Protein AF-A0A927UW80-F1 (afdb_monomer)

Structure (mmCIF, N/CA/C/O backbone):
data_AF-A0A927UW80-F1
#
_entry.id   AF-A0A927UW80-F1
#
loop_
_atom_site.group_PDB
_atom_site.id
_atom_site.type_symbol
_atom_site.label_atom_id
_atom_site.label_alt_id
_atom_site.label_comp_id
_atom_site.label_asym_id
_atom_site.label_entity_id
_atom_site.label_seq_id
_atom_site.pdbx_PDB_ins_code
_atom_site.Cartn_x
_atom_site.Cartn_y
_atom_site.Cartn_z
_atom_site.occupancy
_atom_site.B_iso_or_equiv
_atom_site.auth_seq_id
_atom_site.auth_comp_id
_atom_site.auth_asym_id
_atom_site.auth_atom_id
_atom_site.pdbx_PDB_model_num
ATOM 1 N N . MET A 1 1 ? 10.057 -0.083 -30.355 1.00 38.34 1 MET A N 1
ATOM 2 C CA . MET A 1 1 ? 9.931 -0.747 -29.039 1.00 38.34 1 MET A CA 1
ATOM 3 C C . MET A 1 1 ? 9.557 0.326 -28.031 1.00 38.34 1 MET A C 1
ATOM 5 O O . MET A 1 1 ? 10.283 1.304 -27.959 1.00 38.34 1 MET A O 1
ATOM 9 N N . ARG A 1 2 ? 8.401 0.246 -27.354 1.00 46.34 2 ARG A N 1
ATOM 10 C CA . ARG A 1 2 ? 8.059 1.242 -26.320 1.00 46.34 2 ARG A CA 1
ATOM 11 C C . ARG A 1 2 ? 8.858 0.898 -25.070 1.00 46.34 2 ARG A C 1
ATOM 13 O O . ARG A 1 2 ? 8.688 -0.198 -24.539 1.00 46.34 2 ARG A O 1
ATOM 20 N N . GLU A 1 3 ? 9.731 1.796 -24.632 1.00 53.03 3 GLU A N 1
ATOM 21 C CA . GLU A 1 3 ? 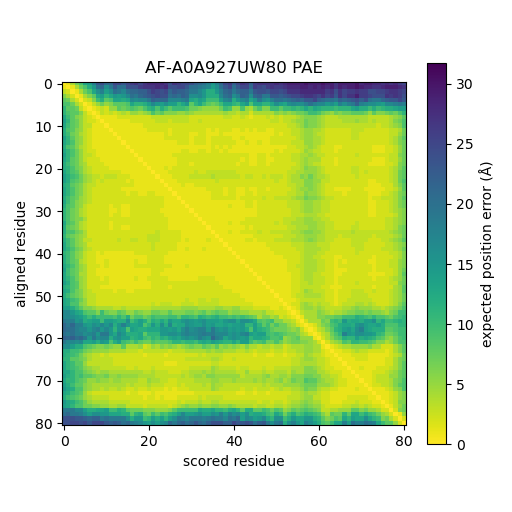10.354 1.703 -23.315 1.00 53.03 3 GLU A CA 1
ATOM 22 C C . GLU A 1 3 ? 9.240 1.636 -22.271 1.00 53.03 3 GLU A C 1
ATOM 24 O O . GLU A 1 3 ? 8.431 2.554 -22.127 1.00 53.03 3 GLU A O 1
ATOM 29 N N . ARG A 1 4 ? 9.132 0.490 -21.597 1.00 58.44 4 ARG A N 1
ATOM 30 C CA . ARG A 1 4 ? 8.137 0.273 -20.552 1.00 58.44 4 ARG A CA 1
ATOM 31 C C . ARG A 1 4 ? 8.595 1.098 -19.357 1.00 58.44 4 ARG A C 1
ATOM 33 O O . ARG A 1 4 ? 9.514 0.691 -18.651 1.00 58.44 4 ARG A O 1
ATOM 40 N N . TRP A 1 5 ? 8.023 2.289 -19.199 1.00 61.12 5 TRP A N 1
ATOM 41 C CA . TRP A 1 5 ? 8.348 3.192 -18.100 1.00 61.12 5 TRP A CA 1
ATOM 42 C C . TRP A 1 5 ? 8.179 2.436 -16.782 1.00 61.12 5 TRP A C 1
ATOM 44 O O . TRP A 1 5 ? 7.084 1.995 -16.430 1.00 61.12 5 TRP A O 1
ATOM 54 N N . LYS A 1 6 ? 9.294 2.200 -16.092 1.00 66.75 6 LYS A N 1
ATOM 55 C CA . LYS A 1 6 ? 9.296 1.441 -14.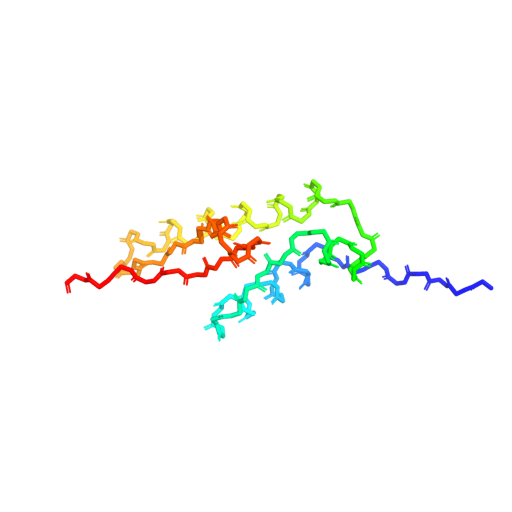849 1.00 66.75 6 LYS A CA 1
ATOM 56 C C . LYS A 1 6 ? 8.852 2.388 -13.746 1.00 66.75 6 LYS A C 1
ATOM 58 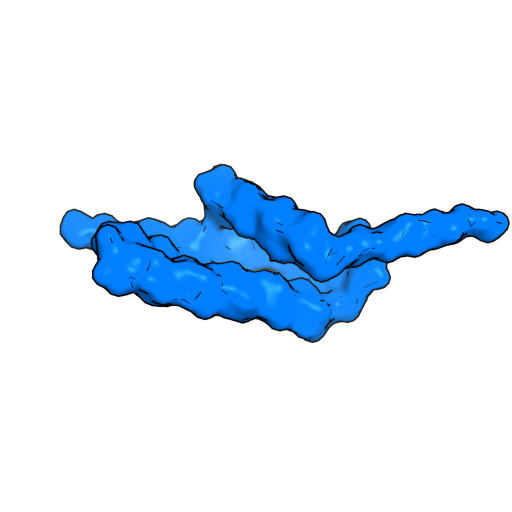O O . LYS A 1 6 ? 9.631 3.230 -13.307 1.00 66.75 6 LYS A O 1
ATOM 63 N N . ILE A 1 7 ? 7.599 2.261 -13.316 1.00 79.69 7 ILE A N 1
ATOM 64 C CA . ILE A 1 7 ? 7.100 2.997 -12.154 1.00 79.69 7 ILE A CA 1
ATOM 65 C C . ILE A 1 7 ? 8.016 2.692 -10.962 1.00 79.69 7 ILE A C 1
ATOM 67 O O . ILE A 1 7 ? 8.294 1.530 -10.638 1.00 79.69 7 ILE A O 1
ATOM 71 N N . SER A 1 8 ? 8.536 3.754 -10.344 1.00 92.00 8 SER A N 1
ATOM 72 C CA . SER A 1 8 ? 9.419 3.638 -9.188 1.00 92.00 8 SER A CA 1
ATOM 73 C C . SER A 1 8 ? 8.674 2.985 -8.021 1.00 92.00 8 SER A C 1
ATOM 75 O O . SER A 1 8 ? 7.450 3.078 -7.911 1.00 92.00 8 SER A O 1
ATOM 77 N N . LYS A 1 9 ? 9.417 2.330 -7.121 1.00 93.00 9 LYS A N 1
ATOM 78 C CA . LYS A 1 9 ? 8.834 1.757 -5.898 1.00 93.00 9 LYS A CA 1
ATOM 79 C C . LYS A 1 9 ? 8.029 2.812 -5.128 1.00 93.00 9 LYS A C 1
ATOM 81 O O . LYS A 1 9 ? 6.892 2.551 -4.761 1.00 93.00 9 LYS A O 1
ATOM 86 N N . ASN A 1 10 ? 8.604 3.999 -4.937 1.00 94.81 10 ASN A N 1
ATOM 87 C CA . ASN A 1 10 ? 7.991 5.061 -4.141 1.00 94.81 10 ASN A CA 1
ATOM 88 C C . ASN A 1 10 ? 6.653 5.514 -4.728 1.00 94.81 10 ASN A C 1
ATOM 90 O O . ASN A 1 10 ? 5.681 5.623 -3.991 1.00 94.81 10 ASN A O 1
ATOM 94 N N . ASN A 1 11 ? 6.581 5.706 -6.048 1.00 94.94 11 ASN A N 1
ATOM 95 C CA . ASN A 1 11 ? 5.335 6.108 -6.698 1.00 94.94 11 ASN A CA 1
ATOM 96 C C . ASN A 1 11 ? 4.257 5.032 -6.530 1.00 94.94 11 ASN A C 1
ATOM 98 O O . ASN A 1 11 ? 3.126 5.355 -6.191 1.00 94.94 11 ASN A O 1
ATOM 102 N N . ARG A 1 12 ? 4.623 3.752 -6.678 1.00 96.56 12 ARG A N 1
ATOM 103 C CA . ARG A 1 12 ? 3.687 2.635 -6.501 1.00 96.56 12 ARG A CA 1
ATOM 104 C C . ARG A 1 12 ? 3.156 2.540 -5.073 1.00 96.56 12 ARG A C 1
ATOM 106 O O . ARG A 1 12 ? 1.959 2.385 -4.881 1.00 96.56 12 ARG A O 1
ATOM 113 N N . VAL A 1 13 ? 4.035 2.654 -4.078 1.00 97.25 13 VAL A N 1
ATOM 114 C CA . VAL A 1 13 ? 3.649 2.633 -2.658 1.00 97.25 13 VAL A CA 1
ATOM 115 C C . VAL A 1 13 ? 2.703 3.790 -2.330 1.00 97.25 13 VAL A C 1
ATOM 117 O O . VAL A 1 13 ? 1.679 3.569 -1.690 1.00 97.25 13 VAL A O 1
ATOM 120 N N . LEU A 1 14 ? 3.019 5.009 -2.782 1.00 96.75 14 LEU A N 1
ATOM 121 C CA . LEU A 1 14 ? 2.186 6.190 -2.533 1.00 96.75 14 LEU A CA 1
ATOM 122 C C . LEU A 1 14 ? 0.808 6.067 -3.185 1.00 96.75 14 LEU A C 1
ATOM 124 O O . LEU A 1 14 ? -0.196 6.357 -2.543 1.00 96.75 14 LEU A O 1
ATOM 128 N N . GLU A 1 15 ? 0.758 5.587 -4.424 1.00 96.69 15 GLU A N 1
ATOM 129 C CA . GLU A 1 15 ? -0.496 5.415 -5.151 1.00 96.69 15 GLU A CA 1
ATOM 130 C C . GLU A 1 15 ? -1.378 4.325 -4.525 1.00 96.69 15 GLU A C 1
ATOM 132 O O . GLU A 1 15 ? -2.570 4.5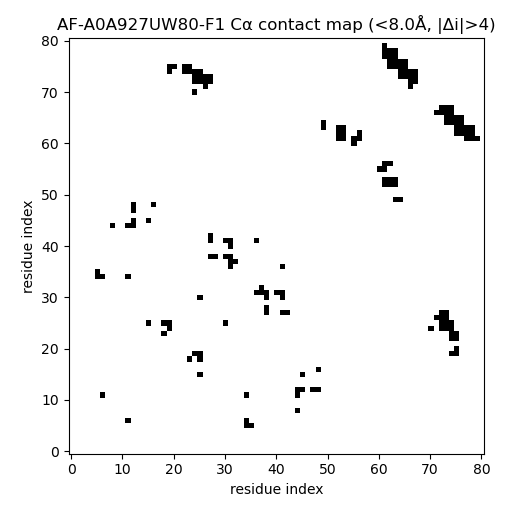32 -4.309 1.00 96.69 15 GLU A O 1
ATOM 137 N N . LEU A 1 16 ? -0.796 3.177 -4.160 1.00 97.56 16 LEU A N 1
ATOM 138 C CA . LEU A 1 16 ? -1.516 2.136 -3.421 1.00 97.56 16 LEU A CA 1
ATOM 139 C C . LEU A 1 16 ? -2.067 2.679 -2.099 1.00 97.56 16 LEU A C 1
ATOM 141 O O . LEU A 1 16 ? -3.213 2.406 -1.748 1.00 97.56 16 LEU A O 1
ATOM 145 N N . TYR A 1 17 ? -1.269 3.467 -1.377 1.00 96.62 17 TYR A N 1
ATOM 146 C CA . TYR A 1 17 ? -1.689 4.084 -0.125 1.00 96.62 17 TYR A CA 1
ATOM 147 C C . TYR A 1 17 ? -2.856 5.064 -0.312 1.00 96.62 17 TYR A C 1
ATOM 149 O O . TYR A 1 17 ? -3.826 4.988 0.440 1.00 96.62 17 TYR A O 1
ATOM 157 N N . GLU A 1 18 ? -2.809 5.938 -1.320 1.00 96.44 18 GLU A N 1
ATOM 158 C CA . GLU A 1 18 ? -3.909 6.856 -1.647 1.00 96.44 18 GLU A CA 1
ATOM 159 C C . GLU A 1 18 ? -5.211 6.096 -1.936 1.00 96.44 18 GLU A C 1
ATOM 161 O O . GLU A 1 18 ? -6.257 6.400 -1.361 1.00 96.44 18 GLU A O 1
ATOM 166 N N . ARG A 1 19 ? -5.138 5.037 -2.746 1.00 97.12 19 ARG A N 1
ATOM 167 C CA . ARG A 1 19 ? -6.299 4.194 -3.064 1.00 97.12 19 ARG A CA 1
ATOM 168 C C . ARG A 1 19 ? -6.852 3.480 -1.833 1.00 97.12 19 ARG A C 1
ATOM 170 O O . ARG A 1 19 ? -8.068 3.433 -1.643 1.00 97.12 19 ARG A O 1
ATOM 177 N N . PHE A 1 20 ? -5.984 2.998 -0.942 1.00 95.69 20 PHE A N 1
ATOM 178 C CA . PHE A 1 20 ? -6.423 2.483 0.355 1.00 95.69 20 PHE A CA 1
ATOM 179 C C . PHE A 1 20 ? -7.169 3.551 1.160 1.00 95.69 20 PHE A C 1
ATOM 181 O O . PHE A 1 20 ? -8.233 3.256 1.694 1.00 95.69 20 PHE A O 1
ATOM 188 N N . LEU A 1 21 ? -6.670 4.789 1.229 1.00 91.94 21 LEU A N 1
ATOM 189 C CA . LEU A 1 21 ? -7.354 5.880 1.938 1.00 91.94 21 LEU A CA 1
ATOM 190 C C . LEU A 1 21 ? -8.733 6.208 1.351 1.00 91.94 21 LEU A C 1
ATOM 192 O O . LEU A 1 21 ? -9.641 6.534 2.118 1.00 91.94 21 LEU A O 1
ATOM 196 N N . ASN A 1 22 ? -8.898 6.052 0.037 1.00 94.38 22 ASN A N 1
ATOM 197 C CA . ASN A 1 22 ? -10.178 6.196 -0.663 1.00 94.38 22 ASN A CA 1
ATOM 198 C C . ASN A 1 22 ? -11.134 5.006 -0.444 1.00 94.38 22 ASN A C 1
ATOM 200 O O . ASN A 1 22 ? -12.274 5.039 -0.903 1.00 94.38 22 ASN A O 1
ATOM 204 N N . GLY A 1 23 ? -10.702 3.967 0.279 1.00 93.19 23 GLY A N 1
ATOM 205 C CA . GLY A 1 23 ? -11.509 2.782 0.575 1.00 93.19 23 GLY A CA 1
ATOM 206 C C . GLY A 1 23 ? -11.570 1.772 -0.570 1.00 93.19 23 GLY A C 1
ATOM 207 O O . GLY A 1 23 ? -12.451 0.910 -0.573 1.00 93.19 23 GLY A O 1
ATOM 208 N N . GLU A 1 24 ? -10.659 1.864 -1.540 1.00 96.44 24 GLU A N 1
ATOM 209 C CA . GLU A 1 24 ? -10.605 0.927 -2.657 1.00 96.44 24 GLU A CA 1
ATOM 210 C C . GLU A 1 24 ? -10.148 -0.473 -2.227 1.00 96.44 24 GLU A C 1
ATOM 212 O O . GLU A 1 24 ? -9.445 -0.664 -1.229 1.00 96.44 24 GLU A O 1
ATOM 217 N N . ILE A 1 25 ? -10.546 -1.464 -3.027 1.00 96.69 25 ILE A N 1
ATOM 218 C CA . ILE A 1 25 ? -10.094 -2.848 -2.907 1.00 96.69 25 ILE A CA 1
ATOM 219 C C . ILE A 1 25 ? -8.935 -3.042 -3.879 1.00 96.69 25 ILE A C 1
ATOM 221 O O . ILE A 1 25 ? -9.084 -2.824 -5.079 1.00 96.69 25 ILE A O 1
ATOM 225 N N . ILE A 1 26 ? -7.792 -3.485 -3.367 1.00 97.75 26 ILE A N 1
ATOM 226 C CA . ILE A 1 26 ? -6.586 -3.705 -4.163 1.00 97.75 26 ILE A CA 1
ATOM 227 C C . ILE A 1 26 ? -6.382 -5.197 -4.406 1.00 97.75 26 ILE A C 1
ATOM 229 O O . ILE A 1 26 ? -6.100 -5.954 -3.474 1.00 97.75 26 ILE A O 1
ATOM 233 N N . ASN A 1 27 ? -6.461 -5.633 -5.661 1.00 97.75 27 ASN A N 1
ATOM 234 C CA . ASN A 1 27 ? -6.053 -6.977 -6.054 1.00 97.75 27 ASN A CA 1
ATOM 235 C C . ASN A 1 27 ? -4.575 -6.984 -6.475 1.00 97.75 27 ASN A C 1
ATOM 237 O O . ASN A 1 27 ? -4.168 -6.286 -7.400 1.00 97.75 27 ASN A O 1
ATOM 241 N N . LYS A 1 28 ? -3.749 -7.804 -5.816 1.00 95.12 28 LYS A N 1
ATOM 242 C CA . LYS A 1 28 ? -2.299 -7.815 -6.074 1.00 95.12 28 LYS A CA 1
ATOM 243 C C . LYS A 1 28 ? -1.919 -8.233 -7.501 1.00 95.12 28 LYS A C 1
ATOM 245 O O . LYS A 1 28 ? -0.910 -7.751 -8.006 1.00 95.12 28 LYS A O 1
ATOM 250 N N . SER A 1 29 ? -2.687 -9.122 -8.130 1.00 96.44 29 SER A N 1
ATOM 251 C CA . SER A 1 29 ? -2.403 -9.639 -9.471 1.00 96.44 29 SER A CA 1
ATOM 252 C C . SER A 1 29 ? -2.721 -8.584 -10.529 1.00 96.44 29 SER A C 1
ATOM 254 O O . SER A 1 29 ? -1.936 -8.384 -11.455 1.00 96.44 29 SER A O 1
ATOM 256 N N . GLU A 1 30 ? -3.822 -7.851 -10.353 1.00 96.81 30 GLU A N 1
ATOM 257 C CA . GLU A 1 30 ? -4.190 -6.719 -11.212 1.00 96.81 30 GLU A CA 1
ATOM 258 C C . GLU A 1 30 ? -3.160 -5.588 -11.116 1.00 96.81 30 GLU A C 1
ATOM 260 O O . GLU A 1 30 ? -2.659 -5.112 -12.136 1.00 96.81 30 GLU A O 1
ATOM 265 N N . GLU A 1 31 ? -2.749 -5.216 -9.900 1.00 96.50 31 GLU A N 1
ATOM 266 C CA . GLU A 1 31 ? -1.727 -4.180 -9.722 1.00 96.50 31 GLU A CA 1
ATOM 267 C C . GLU A 1 31 ? -0.358 -4.612 -10.258 1.00 96.50 31 GLU A C 1
ATOM 269 O O . GLU A 1 31 ? 0.361 -3.804 -10.844 1.00 96.50 31 GLU A O 1
ATOM 274 N N . ALA A 1 32 ? 0.009 -5.889 -10.121 1.00 96.00 32 ALA A N 1
ATOM 275 C CA . ALA A 1 32 ? 1.247 -6.417 -10.688 1.00 96.00 32 ALA A CA 1
ATOM 276 C C . ALA A 1 32 ? 1.280 -6.227 -12.214 1.00 96.00 32 ALA A C 1
ATOM 278 O O . ALA A 1 32 ? 2.268 -5.721 -12.756 1.00 96.00 32 ALA A O 1
ATOM 279 N N . GLN A 1 33 ? 0.173 -6.533 -12.898 1.00 95.50 33 GLN A N 1
ATOM 280 C CA . GLN A 1 33 ? 0.031 -6.290 -14.335 1.00 95.50 33 GLN A CA 1
ATOM 281 C C . GLN A 1 33 ? 0.073 -4.794 -14.668 1.00 95.50 33 GLN A C 1
ATOM 283 O O . GLN A 1 33 ? 0.826 -4.390 -15.556 1.00 95.50 33 GLN A O 1
ATOM 288 N N . ARG A 1 34 ? -0.671 -3.966 -13.925 1.00 94.31 34 ARG A N 1
ATOM 289 C CA . ARG A 1 34 ? -0.765 -2.513 -14.130 1.00 94.31 34 ARG A CA 1
ATOM 290 C C . ARG A 1 34 ? 0.581 -1.805 -13.991 1.00 94.31 34 ARG A C 1
ATOM 292 O O . ARG A 1 34 ? 0.940 -0.984 -14.830 1.00 94.31 34 ARG A O 1
ATOM 299 N N . PHE A 1 35 ? 1.349 -2.154 -12.964 1.00 93.38 35 PHE A N 1
ATOM 300 C CA . PHE A 1 35 ? 2.682 -1.599 -12.724 1.00 93.38 35 PHE A CA 1
ATOM 301 C C . PHE A 1 35 ? 3.790 -2.327 -13.502 1.00 93.38 35 PHE A C 1
ATOM 303 O O . PHE A 1 35 ? 4.942 -1.887 -13.490 1.00 93.38 35 PHE A O 1
ATOM 310 N N . GLY A 1 36 ? 3.468 -3.434 -14.178 1.00 93.62 36 GLY A N 1
ATOM 311 C CA . GLY A 1 36 ? 4.419 -4.248 -14.932 1.00 93.62 36 GLY A CA 1
ATOM 312 C C . GLY A 1 36 ? 5.501 -4.898 -14.065 1.00 93.62 36 GLY A C 1
ATOM 313 O O . GLY A 1 36 ? 6.639 -5.032 -14.530 1.00 93.62 36 GLY A O 1
ATOM 314 N N . VAL A 1 37 ? 5.156 -5.267 -12.826 1.00 94.31 37 VAL A N 1
ATOM 315 C CA . VAL A 1 37 ? 6.027 -5.903 -11.821 1.00 94.31 37 VAL A CA 1
ATOM 316 C C . VAL A 1 37 ? 5.484 -7.271 -11.400 1.00 94.31 37 VAL A C 1
ATOM 318 O O . VAL A 1 37 ? 4.399 -7.669 -11.796 1.00 94.31 37 VAL A O 1
ATOM 321 N N . ASP A 1 38 ? 6.246 -8.003 -10.590 1.00 96.12 38 ASP A N 1
ATOM 322 C CA . ASP A 1 38 ? 5.807 -9.282 -10.022 1.00 96.12 38 ASP A CA 1
ATOM 323 C C . ASP A 1 38 ? 4.864 -9.092 -8.818 1.00 96.12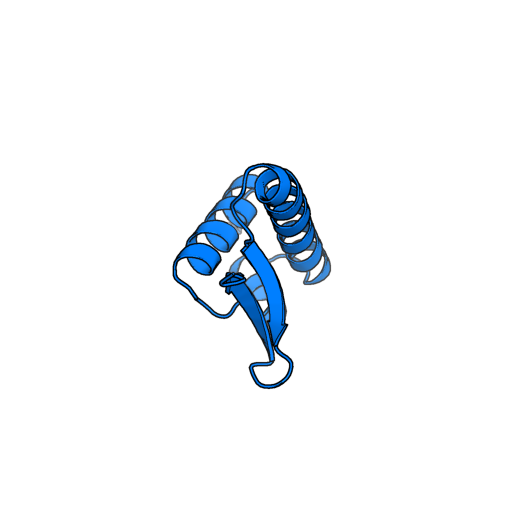 38 ASP A C 1
ATOM 325 O O . ASP A 1 38 ? 5.023 -8.137 -8.051 1.00 96.12 38 ASP A O 1
ATOM 329 N N . GLU A 1 39 ? 3.945 -10.030 -8.583 1.00 96.81 39 GLU A N 1
ATOM 330 C CA . GLU A 1 39 ? 3.039 -10.005 -7.423 1.00 96.81 39 GLU A CA 1
ATOM 331 C C . GLU A 1 39 ? 3.775 -9.922 -6.080 1.00 96.81 39 GLU A C 1
ATOM 333 O O . GLU A 1 39 ? 3.315 -9.246 -5.159 1.00 96.81 39 GLU A O 1
ATOM 338 N N . ARG A 1 40 ? 4.951 -10.550 -5.954 1.00 97.31 40 ARG A N 1
ATOM 339 C CA . ARG A 1 40 ? 5.794 -10.464 -4.751 1.00 97.31 40 ARG A CA 1
ATOM 340 C C . ARG A 1 40 ? 6.345 -9.058 -4.531 1.00 97.31 40 ARG A C 1
ATOM 342 O O . ARG A 1 40 ? 6.767 -8.718 -3.427 1.00 97.31 40 ARG A O 1
ATOM 349 N N . THR A 1 41 ? 6.401 -8.236 -5.574 1.00 96.94 41 THR A N 1
ATOM 350 C CA . THR A 1 41 ? 6.729 -6.814 -5.443 1.00 96.94 41 THR A CA 1
ATOM 351 C C . THR A 1 41 ? 5.551 -6.063 -4.838 1.00 96.94 41 THR A C 1
ATOM 353 O O . THR A 1 41 ? 5.746 -5.421 -3.814 1.00 96.94 41 THR A O 1
ATOM 356 N N . ILE A 1 42 ? 4.341 -6.255 -5.372 1.00 97.75 42 ILE A N 1
ATOM 357 C CA . ILE A 1 42 ? 3.122 -5.638 -4.825 1.00 97.75 42 ILE A CA 1
ATOM 358 C C . ILE A 1 42 ? 2.893 -6.039 -3.366 1.00 97.75 42 ILE A C 1
ATOM 360 O O . ILE A 1 42 ? 2.599 -5.186 -2.536 1.00 97.75 42 ILE A O 1
ATOM 364 N N . GLN A 1 43 ? 3.090 -7.317 -3.025 1.00 97.88 43 GLN A N 1
ATOM 365 C CA . GLN A 1 43 ? 2.972 -7.786 -1.643 1.00 97.88 43 GLN A CA 1
ATOM 366 C C . GLN A 1 43 ? 3.919 -7.028 -0.703 1.00 97.88 43 GLN A C 1
ATOM 368 O O . GLN A 1 43 ? 3.487 -6.572 0.349 1.00 97.88 43 GLN A O 1
ATOM 373 N N . ARG A 1 44 ? 5.184 -6.833 -1.104 1.00 98.00 44 ARG A N 1
ATOM 374 C CA . ARG A 1 44 ? 6.162 -6.071 -0.311 1.00 98.00 44 ARG A CA 1
ATOM 375 C C . ARG A 1 44 ? 5.769 -4.607 -0.152 1.00 98.00 44 ARG A C 1
ATOM 377 O O . ARG A 1 44 ? 5.942 -4.064 0.928 1.00 98.00 44 ARG A O 1
ATOM 384 N N . ASP A 1 45 ? 5.229 -3.984 -1.195 1.00 97.81 45 ASP A N 1
ATOM 385 C CA . ASP A 1 45 ? 4.754 -2.601 -1.100 1.00 97.81 45 ASP A CA 1
ATOM 386 C C . ASP A 1 45 ? 3.568 -2.481 -0.130 1.00 97.81 45 ASP A C 1
ATOM 388 O O . ASP A 1 45 ? 3.515 -1.550 0.668 1.00 97.81 45 ASP A O 1
ATOM 392 N N . ILE A 1 46 ? 2.639 -3.445 -0.145 1.00 97.38 46 ILE A N 1
ATOM 393 C CA . ILE A 1 46 ? 1.525 -3.511 0.816 1.00 97.38 46 ILE A CA 1
ATOM 394 C C . ILE A 1 46 ? 2.046 -3.726 2.242 1.00 97.38 46 ILE A C 1
ATOM 396 O O . ILE A 1 46 ? 1.542 -3.104 3.179 1.00 97.38 46 ILE A O 1
ATOM 400 N N . ASP A 1 47 ? 3.054 -4.579 2.419 1.00 96.81 47 ASP A N 1
ATOM 401 C CA . ASP A 1 47 ? 3.663 -4.830 3.726 1.00 96.81 47 ASP A CA 1
ATOM 402 C C . ASP A 1 47 ? 4.402 -3.586 4.255 1.00 96.81 47 ASP A C 1
ATOM 404 O O . ASP A 1 47 ? 4.259 -3.260 5.433 1.00 96.81 47 ASP A O 1
ATOM 408 N N . ASP A 1 48 ? 5.075 -2.817 3.391 1.00 96.25 48 ASP A N 1
ATOM 409 C CA . ASP A 1 48 ? 5.670 -1.521 3.757 1.00 96.25 48 ASP A CA 1
ATOM 410 C C . ASP A 1 48 ? 4.594 -0.534 4.261 1.00 96.25 48 ASP A C 1
ATOM 412 O O . ASP A 1 48 ? 4.779 0.135 5.285 1.00 96.25 48 ASP A O 1
ATOM 416 N N . ILE A 1 49 ? 3.435 -0.471 3.589 1.00 95.69 49 ILE A N 1
ATOM 417 C CA . ILE A 1 49 ? 2.304 0.375 4.015 1.00 95.69 49 ILE A CA 1
ATOM 418 C C . ILE A 1 49 ? 1.735 -0.115 5.354 1.00 95.69 49 ILE A C 1
ATOM 420 O O . ILE A 1 49 ? 1.439 0.699 6.232 1.00 95.69 49 ILE A O 1
ATOM 424 N N . ARG A 1 50 ? 1.606 -1.432 5.556 1.00 94.94 50 ARG A N 1
ATOM 425 C CA . ARG A 1 50 ? 1.172 -2.010 6.840 1.00 94.94 50 ARG A CA 1
ATOM 426 C C . ARG A 1 50 ? 2.102 -1.619 7.977 1.00 94.94 50 ARG A C 1
ATOM 428 O O . ARG A 1 50 ? 1.615 -1.166 9.011 1.00 94.94 50 ARG A O 1
ATOM 435 N N . SER A 1 51 ? 3.414 -1.747 7.788 1.00 92.94 51 SER A N 1
ATOM 436 C CA . SER A 1 51 ? 4.399 -1.346 8.796 1.00 92.94 51 SER A CA 1
ATOM 437 C C . SER A 1 51 ? 4.290 0.143 9.131 1.00 92.94 51 SER A C 1
ATOM 439 O O . SER A 1 51 ? 4.336 0.518 10.303 1.00 92.94 51 SER A O 1
ATOM 441 N N . PHE A 1 52 ? 4.068 1.002 8.132 1.00 91.94 52 PHE A N 1
ATOM 442 C CA . PHE A 1 52 ? 3.824 2.427 8.362 1.00 91.94 52 PHE A CA 1
ATOM 443 C C . PHE A 1 52 ? 2.544 2.689 9.178 1.00 91.94 52 PHE A C 1
ATOM 445 O O . PHE A 1 52 ? 2.571 3.459 10.141 1.00 91.94 52 PHE A O 1
ATOM 452 N N . LEU A 1 53 ? 1.432 2.033 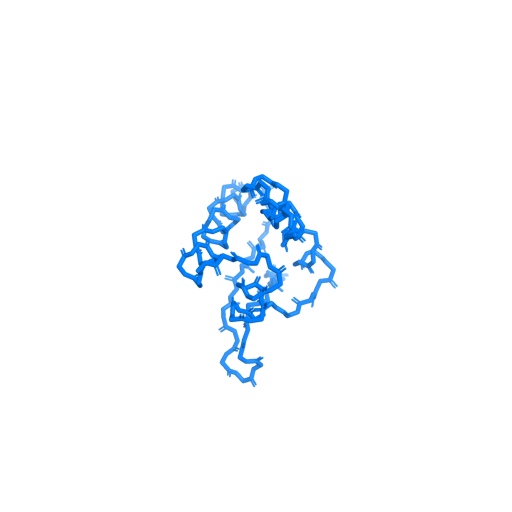8.835 1.00 89.81 53 LEU A N 1
ATOM 453 C CA . LEU A 1 53 ? 0.155 2.186 9.541 1.00 89.81 53 LEU A CA 1
ATOM 454 C C . LEU A 1 53 ? 0.203 1.661 10.982 1.00 89.8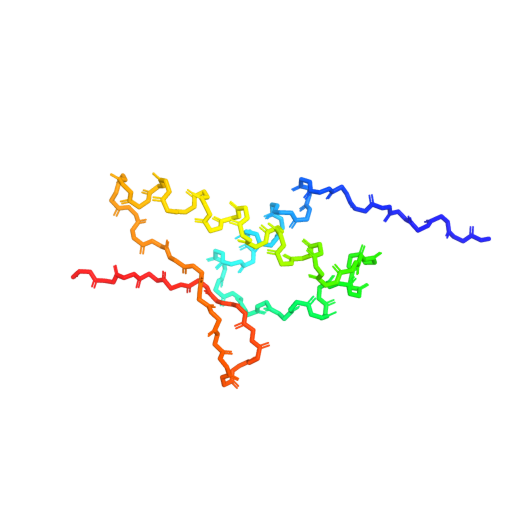1 53 LEU A C 1
ATOM 456 O O . LEU A 1 53 ? -0.354 2.293 11.879 1.00 89.81 53 LEU A O 1
ATOM 460 N N . GLN A 1 54 ? 0.910 0.558 11.235 1.00 85.94 54 GLN A N 1
ATOM 461 C CA . GLN A 1 54 ? 1.119 0.038 12.591 1.00 85.94 54 GLN A CA 1
ATOM 462 C C . GLN A 1 54 ? 1.897 1.034 13.461 1.00 85.94 54 GLN A C 1
ATOM 464 O O . GLN A 1 54 ? 1.492 1.314 14.588 1.00 85.94 54 GLN A O 1
ATOM 469 N N . ASN A 1 55 ? 2.946 1.656 12.913 1.00 79.81 55 ASN A N 1
ATOM 470 C CA . ASN A 1 55 ? 3.701 2.699 13.615 1.00 79.81 55 ASN A CA 1
ATOM 471 C C . ASN A 1 55 ? 2.845 3.940 13.935 1.00 79.81 55 ASN A C 1
ATOM 473 O O . ASN A 1 55 ? 3.064 4.594 14.955 1.00 79.81 55 ASN A O 1
ATOM 477 N N . ASN A 1 56 ? 1.854 4.264 13.096 1.00 74.50 56 ASN A N 1
ATOM 478 C CA . ASN A 1 56 ? 0.910 5.359 13.349 1.00 74.50 56 ASN A CA 1
ATOM 479 C C . ASN A 1 56 ? -0.278 4.960 14.236 1.00 74.50 56 ASN A C 1
ATOM 481 O O . ASN A 1 56 ? -0.850 5.827 14.894 1.00 74.50 56 ASN A O 1
ATOM 485 N N . SER A 1 57 ? -0.610 3.671 14.340 1.00 67.31 57 SER A N 1
ATOM 486 C CA . SER A 1 57 ? -1.623 3.180 15.288 1.00 67.31 57 SER A CA 1
ATOM 487 C C . SER A 1 57 ? -1.222 3.468 16.737 1.00 67.31 57 SER A C 1
ATOM 489 O O . SER A 1 57 ? -2.066 3.817 17.560 1.00 67.31 57 SER A O 1
ATOM 491 N N . LEU A 1 58 ? 0.084 3.481 17.028 1.00 62.09 58 LEU A N 1
ATOM 492 C CA . LEU A 1 58 ? 0.634 3.940 18.312 1.00 62.09 58 LEU A CA 1
ATOM 493 C C . LEU A 1 58 ? 0.320 5.419 18.624 1.00 62.09 58 LEU A C 1
ATOM 495 O O . LEU A 1 58 ? 0.429 5.835 19.774 1.00 62.09 58 LEU A O 1
ATOM 499 N N . LYS A 1 59 ? -0.087 6.212 17.623 1.00 65.88 59 LYS A N 1
ATOM 500 C CA . LYS A 1 59 ? -0.466 7.632 17.744 1.00 65.88 59 LYS A CA 1
ATOM 501 C C . LYS A 1 59 ? -1.985 7.850 17.794 1.00 65.88 59 LYS A C 1
ATOM 503 O O . LYS A 1 59 ? -2.435 8.989 17.726 1.00 65.88 59 LYS A O 1
ATOM 508 N N . GLY A 1 60 ? -2.776 6.779 17.911 1.00 64.94 60 GLY A N 1
ATOM 509 C CA . GLY A 1 60 ? -4.236 6.839 18.054 1.00 64.94 60 GLY A CA 1
ATOM 510 C C . GLY A 1 60 ? -5.030 6.648 16.758 1.00 64.94 60 GLY A C 1
ATOM 511 O O . GLY A 1 60 ? -6.257 6.581 16.806 1.00 64.94 60 GLY A O 1
ATOM 512 N N . GLU A 1 61 ? -4.369 6.501 15.608 1.00 70.25 61 GLU A N 1
ATOM 513 C CA . GLU A 1 61 ? -5.026 6.185 14.338 1.00 70.25 61 GLU A CA 1
ATOM 514 C C . GLU A 1 61 ? -5.043 4.672 14.087 1.00 70.25 61 GLU A C 1
ATOM 516 O O . GLU A 1 61 ? -4.162 4.137 13.418 1.00 70.25 61 GLU A O 1
ATOM 521 N N . ASN A 1 62 ? -6.059 3.968 14.590 1.00 79.25 62 ASN A N 1
ATOM 522 C CA . ASN A 1 62 ? -6.182 2.515 14.407 1.00 79.25 62 ASN A CA 1
ATOM 523 C C . ASN A 1 62 ? -6.645 2.146 12.987 1.00 79.25 62 ASN A C 1
ATOM 525 O O . ASN A 1 62 ? -7.812 1.808 12.755 1.00 79.25 62 ASN A O 1
ATOM 529 N N . ARG A 1 63 ? -5.721 2.224 12.029 1.00 87.50 63 ARG A N 1
ATOM 530 C CA . ARG A 1 63 ? -5.909 1.806 10.636 1.00 87.50 63 ARG A CA 1
ATOM 531 C C . ARG A 1 63 ? -5.088 0.560 10.347 1.00 87.50 63 ARG A C 1
ATOM 533 O O . ARG A 1 63 ? -3.902 0.517 10.649 1.00 87.50 63 ARG A O 1
ATOM 540 N N . GLU A 1 64 ? -5.702 -0.418 9.697 1.00 91.56 64 GLU A N 1
ATOM 541 C CA . GLU A 1 64 ? -5.040 -1.657 9.293 1.00 91.56 64 GLU A CA 1
ATOM 542 C C . GLU A 1 64 ? -5.425 -2.032 7.861 1.00 91.56 64 GLU A C 1
ATOM 544 O O . GLU A 1 64 ? -6.559 -1.811 7.446 1.00 91.56 64 GLU A O 1
ATOM 549 N N . ILE A 1 65 ? -4.491 -2.614 7.106 1.00 94.62 65 ILE A N 1
ATOM 550 C CA . ILE A 1 65 ? -4.787 -3.222 5.804 1.00 94.62 65 ILE A CA 1
ATOM 551 C C . ILE A 1 65 ? -4.971 -4.727 5.982 1.00 94.62 65 ILE A C 1
ATOM 553 O O . ILE A 1 65 ? -4.014 -5.453 6.279 1.00 94.62 65 ILE A O 1
ATOM 557 N N . ILE A 1 66 ? -6.178 -5.213 5.716 1.00 94.31 66 ILE A N 1
ATOM 558 C CA . ILE A 1 66 ? -6.536 -6.630 5.808 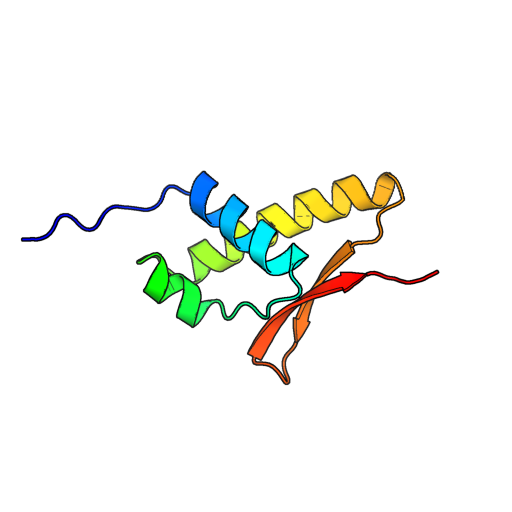1.00 94.31 66 ILE A CA 1
ATOM 559 C C . ILE A 1 66 ? -6.789 -7.216 4.421 1.00 94.31 66 ILE A C 1
ATOM 561 O O . ILE A 1 66 ? -7.136 -6.501 3.483 1.00 94.31 66 ILE A O 1
ATOM 565 N N . TYR A 1 67 ? -6.607 -8.528 4.286 1.00 95.88 67 TYR A N 1
ATOM 566 C CA . TYR A 1 67 ? -6.981 -9.239 3.067 1.00 95.88 67 TYR A CA 1
ATOM 567 C C . TYR A 1 67 ? -8.410 -9.774 3.198 1.00 95.88 67 TYR A C 1
ATOM 569 O O . TYR A 1 67 ? -8.677 -10.651 4.022 1.00 95.88 67 TYR A O 1
ATOM 577 N N . ASP A 1 68 ? -9.320 -9.257 2.377 1.00 94.88 68 ASP A N 1
ATOM 578 C CA . ASP A 1 68 ? -10.691 -9.740 2.269 1.00 94.88 68 ASP A CA 1
ATOM 579 C C . ASP A 1 68 ? -10.762 -10.848 1.210 1.00 94.88 68 ASP A C 1
ATOM 581 O O . ASP A 1 68 ? -10.723 -10.604 0.001 1.00 94.88 68 ASP A O 1
ATOM 585 N N . ARG A 1 69 ? -10.905 -12.093 1.678 1.00 93.12 69 ARG A N 1
ATOM 586 C CA . ARG A 1 69 ? -11.034 -13.276 0.814 1.00 93.12 69 ARG A CA 1
ATOM 587 C C . ARG A 1 69 ? -12.285 -13.242 -0.062 1.00 93.12 69 ARG A C 1
ATOM 589 O O . ARG A 1 69 ? -12.234 -13.745 -1.178 1.00 93.12 69 ARG A O 1
ATOM 596 N N . LYS A 1 70 ? -13.397 -12.673 0.418 1.00 93.50 70 LYS A N 1
ATOM 597 C CA . LYS A 1 70 ? -14.657 -12.608 -0.348 1.00 93.50 70 LYS A CA 1
ATOM 598 C C . LYS A 1 70 ? -14.533 -11.648 -1.523 1.00 93.50 70 LYS A C 1
ATOM 600 O O . LYS A 1 70 ? -15.145 -11.870 -2.559 1.00 93.50 70 LYS A O 1
ATOM 605 N N . ARG A 1 71 ? -13.738 -10.593 -1.346 1.00 91.56 71 ARG A N 1
ATOM 606 C CA . ARG A 1 71 ? -13.467 -9.571 -2.366 1.00 91.56 71 ARG A CA 1
ATOM 607 C C . ARG A 1 71 ? -12.177 -9.827 -3.147 1.00 91.56 71 ARG A C 1
ATOM 609 O O . ARG A 1 71 ? -11.854 -9.051 -4.034 1.00 91.56 71 ARG A O 1
ATOM 616 N N . ASN A 1 72 ? -11.454 -10.899 -2.814 1.00 94.00 72 ASN A N 1
ATOM 617 C CA . ASN A 1 72 ? -10.164 -11.265 -3.393 1.00 94.00 72 ASN A CA 1
ATOM 618 C C . ASN A 1 72 ? -9.171 -10.084 -3.451 1.00 94.00 72 ASN A C 1
ATOM 620 O O . ASN A 1 72 ? -8.527 -9.846 -4.474 1.00 94.00 72 ASN A O 1
ATOM 624 N N . GLY A 1 73 ? -9.052 -9.320 -2.365 1.00 95.75 73 GLY A N 1
ATOM 625 C CA . GLY A 1 73 ? -8.234 -8.110 -2.367 1.00 95.75 73 GLY A CA 1
ATOM 626 C C . GLY A 1 73 ? -7.958 -7.543 -0.983 1.00 95.75 73 GLY A C 1
ATOM 627 O O . GLY A 1 73 ? -8.522 -7.972 0.020 1.00 95.75 73 GLY A O 1
ATOM 628 N N . PHE A 1 74 ? -7.050 -6.579 -0.935 1.00 97.19 74 PHE A N 1
ATOM 629 C CA . PHE A 1 74 ? -6.679 -5.852 0.268 1.00 97.19 74 PHE A CA 1
ATOM 630 C C . PHE A 1 74 ? -7.571 -4.627 0.437 1.00 97.19 74 PHE A C 1
ATOM 632 O O . PHE A 1 74 ? -7.863 -3.939 -0.537 1.00 97.19 74 PHE A O 1
ATOM 639 N N . VAL A 1 75 ? -7.967 -4.337 1.673 1.00 95.38 75 VAL A N 1
ATOM 640 C CA . VAL A 1 75 ? -8.782 -3.170 2.034 1.00 95.38 75 VAL A CA 1
ATOM 641 C C . VAL A 1 75 ? -8.239 -2.529 3.302 1.00 95.38 75 VAL A C 1
ATOM 643 O O . VAL A 1 75 ? -7.692 -3.227 4.159 1.00 95.38 75 VAL A O 1
ATOM 646 N N . ILE A 1 76 ? -8.411 -1.213 3.442 1.00 94.19 76 ILE A N 1
ATOM 647 C CA . ILE A 1 76 ? -8.155 -0.542 4.717 1.00 94.19 76 ILE A CA 1
ATOM 648 C C . ILE A 1 76 ? -9.384 -0.669 5.622 1.00 94.19 76 ILE A C 1
ATOM 650 O O . ILE A 1 76 ? -10.516 -0.413 5.210 1.00 94.19 76 ILE A O 1
ATOM 654 N N . CYS A 1 77 ? -9.162 -1.024 6.879 1.00 90.06 77 CYS A N 1
ATOM 655 C CA . CYS A 1 77 ? -10.169 -1.024 7.925 1.00 90.06 77 CYS A CA 1
ATOM 656 C C . CYS A 1 77 ? -9.765 -0.042 9.020 1.00 90.06 77 CYS A C 1
ATOM 658 O O . CYS A 1 77 ? -8.599 0.050 9.410 1.00 90.06 77 CYS A O 1
ATOM 660 N N . LYS A 1 78 ? -10.752 0.704 9.516 1.00 82.81 78 LYS A N 1
ATOM 661 C CA . LYS A 1 78 ? -10.613 1.537 10.709 1.00 82.81 78 LYS A CA 1
ATOM 662 C C . LYS A 1 78 ? -11.252 0.777 11.861 1.00 82.81 78 LYS A C 1
ATOM 664 O O . LYS A 1 78 ? -12.419 0.408 11.757 1.00 82.81 78 LYS A O 1
ATOM 669 N N . HIS A 1 79 ? -10.515 0.553 12.941 1.00 67.19 79 HIS A N 1
ATOM 670 C CA . HIS A 1 79 ? -11.130 0.048 14.164 1.00 67.19 79 HIS A CA 1
ATOM 671 C C . HIS A 1 79 ? -11.823 1.222 14.858 1.00 67.19 79 HIS A C 1
ATOM 673 O O . HIS A 1 79 ? -11.162 2.150 15.327 1.00 67.19 79 HIS A O 1
ATOM 679 N N . GLN A 1 80 ? -13.154 1.201 14.885 1.00 53.19 80 GLN A N 1
ATOM 680 C CA . GLN A 1 80 ? -13.942 2.100 15.724 1.00 53.19 80 GLN A CA 1
ATOM 681 C C . GLN A 1 80 ? -13.839 1.587 17.166 1.00 53.19 80 GLN A C 1
ATOM 683 O O . GLN A 1 80 ? -14.145 0.423 17.419 1.00 53.19 80 GLN A O 1
ATOM 688 N N . LYS A 1 81 ? -13.319 2.421 18.073 1.00 51.31 81 LYS A N 1
ATOM 689 C CA . LYS A 1 81 ? -13.484 2.203 19.515 1.00 51.31 81 LYS A CA 1
ATOM 690 C C . LYS A 1 81 ? -14.918 2.511 19.919 1.00 51.31 81 LYS A C 1
ATOM 692 O O . LYS A 1 81 ? -15.495 3.431 19.294 1.00 51.31 81 LYS A O 1
#

Mean predicted aligned error: 5.47 Å

Nearest PDB structures (foldseek):
  3lmm-assembly2_B  TM=6.522E-01  e=2.081E-01  Corynebacterium diphtheriae
  1xcv-assembly1_A-2  TM=4.492E-01  e=7.700E-02  Corynebacterium diphtheriae
  4d18-assembly2_J  TM=4.977E-01  e=3.097E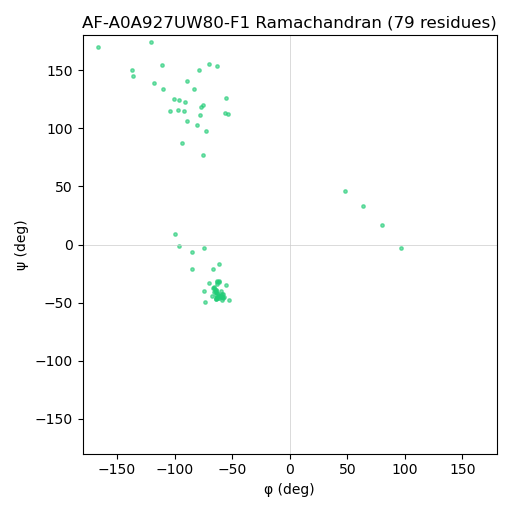-01  Homo sapiens
  1wpk-assembly1_A  TM=5.673E-01  e=2.758E+00  Escherichia coli
  8bqs-assembly1_Dc  TM=2.928E-01  e=6.110E+00  Tetrahymena thermophila SB210

Sequence (81 aa):
MRERWKISKNNRVLELYERFLNGEIINKSEEAQRFGVDERTIQRDIDDIRSFLQNNSLKGENREIIYDRKRNGFVICKHQK

Radius of gyration: 13.6 Å; Cα contacts (8 Å, |Δi|>4): 89; chains: 1; bounding box: 25×21×49 Å

pLDDT: mean 87.8, std 14.37, range [38.34, 98.0]

Foldseek 3Di:
DDDLPQDDLVNLLVVVVVCQVVFHFAALVVSCVVNVHDSVSSVVSLVVVQVVQVVCVVVVFQWHWDQDPVSNGIHIDGDDD

Solvent-accessible surface area (backbone atoms only — not comparable to full-atom values): 4712 Å² total; per-residue (Å²): 133,83,80,75,78,73,70,48,72,67,60,52,40,52,51,54,49,52,40,31,75,74,62,40,73,47,39,50,65,61,50,10,61,75,59,72,52,54,45,74,53,44,51,50,42,54,49,53,51,42,55,53,33,52,66,42,31,79,75,73,49,48,44,46,73,45,77,39,76,93,74,62,23,34,34,55,44,71,68,81,129

Secondary structure (DSSP, 8-state):
--------HHHHHHHHHHHHHTT--B-HHHHHHHHTS-HHHHHHHHHHHHHHHHHHHTTT--EEEEEETTTTEEEEEE---